Protein AF-A0A838F5Z1-F1 (afdb_monomer)

Mean predicted aligned error: 4.27 Å

Foldseek 3Di:
DVVVVQVVVVVVVLCVLCVPPPPPCSPVVQVQQQVCQVVDPVHDGGHDDDPDDDDDDQPDPVSVVVVLVVVLCPCVVVVVDVGSLVPQPDCVQVVVVHDHPDDDDDDD

Sequence (108 aa):
MLRDFKSFTSRKLWLAIEQNTLESRREWMLKMMYDAGLSNSNNRGFQLWQQHNHPIELSTNEMIEQRLPYTHYNPVQSGFVGSPEDYPYSSARDYAEEQGLLKVVLIR

pLDDT: mean 93.95, std 4.73, range [64.94, 98.25]

Radius of gyration: 17.72 Å; Cα contacts (8 Å, |Δi|>4): 80; chains: 1; bounding box: 40×34×45 Å

Secondary structure (DSSP, 8-state):
-HHHHHHHHHHHHHHHHHH-TT-TTHHHHHHHHHHHHHT-TT-SS---S-S--------SHHHHHHHHHHHHHHHHHTTS-SSGGG-TTSTHHHHTTS--SS--PPP-

Solvent-accessible surface area (backbone atoms only — not comparable to full-atom values): 6627 Å² total; per-residue (Å²): 108,71,65,58,49,51,56,52,50,43,55,52,51,50,50,55,42,73,71,35,86,81,49,88,59,32,67,64,54,53,49,53,22,31,53,51,5,71,75,31,91,92,43,80,63,52,33,80,72,74,88,78,80,83,90,75,83,68,88,44,69,68,51,44,67,56,46,52,56,51,62,36,39,46,49,31,79,71,66,77,33,94,45,39,52,71,38,71,95,40,63,37,20,46,77,69,77,41,88,40,87,61,95,77,84,83,87,129

Structure (mmCIF, N/CA/C/O backbone):
data_AF-A0A838F5Z1-F1
#
_entry.id   AF-A0A838F5Z1-F1
#
loop_
_atom_site.group_PDB
_atom_site.id
_atom_site.type_symbol
_atom_site.label_atom_id
_atom_site.label_alt_id
_atom_site.label_comp_id
_atom_site.label_asym_id
_atom_site.label_entity_id
_atom_site.label_seq_id
_atom_site.pdbx_PDB_ins_code
_atom_site.Cartn_x
_atom_site.Cartn_y
_atom_site.Cartn_z
_atom_site.occupancy
_atom_site.B_iso_or_equiv
_atom_site.auth_seq_id
_atom_site.auth_comp_id
_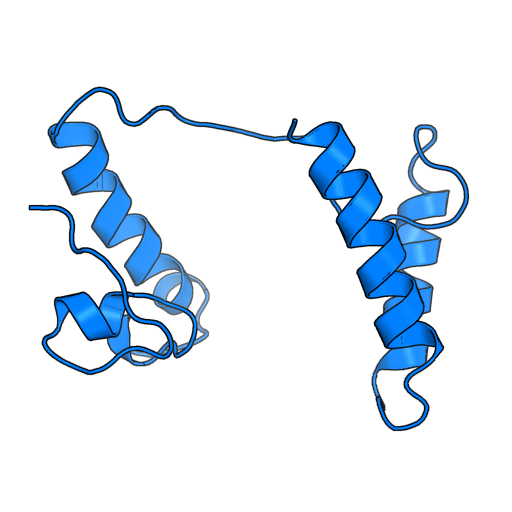atom_site.auth_asym_id
_atom_site.auth_atom_id
_atom_site.pdbx_PDB_model_num
ATOM 1 N N . MET A 1 1 ? 1.106 18.147 3.184 1.00 64.94 1 MET A N 1
ATOM 2 C CA . MET A 1 1 ? 0.548 17.238 2.155 1.00 64.94 1 MET A CA 1
ATOM 3 C C . MET A 1 1 ? 0.437 15.796 2.655 1.00 64.94 1 MET A C 1
ATOM 5 O O . MET A 1 1 ? -0.677 15.392 2.955 1.00 64.94 1 MET A O 1
ATOM 9 N N . LEU A 1 2 ? 1.529 15.035 2.853 1.00 86.88 2 LEU A N 1
ATOM 10 C CA . LEU A 1 2 ? 1.432 13.641 3.345 1.00 86.88 2 LEU A CA 1
ATOM 11 C C . LEU A 1 2 ? 0.845 13.515 4.759 1.00 86.88 2 LEU A C 1
ATOM 13 O O . LEU A 1 2 ? 0.045 12.618 5.008 1.00 86.88 2 LEU A O 1
ATOM 17 N N . ARG A 1 3 ? 1.202 14.422 5.677 1.00 87.81 3 ARG A N 1
ATOM 18 C CA . ARG A 1 3 ? 0.628 14.448 7.032 1.00 87.81 3 ARG A CA 1
ATOM 19 C C . ARG A 1 3 ? -0.893 14.573 6.983 1.00 87.81 3 ARG A C 1
ATOM 21 O O . ARG A 1 3 ? -1.593 13.748 7.553 1.00 87.81 3 ARG A O 1
ATOM 28 N N . ASP A 1 4 ? -1.394 15.581 6.275 1.00 91.38 4 ASP A N 1
ATOM 29 C CA . ASP A 1 4 ? -2.825 15.885 6.241 1.00 91.38 4 ASP A CA 1
ATOM 30 C C . ASP A 1 4 ? -3.602 14.785 5.499 1.00 91.38 4 ASP A C 1
ATOM 32 O O . ASP A 1 4 ? -4.678 14.396 5.950 1.00 91.38 4 ASP A O 1
ATOM 36 N N . PHE A 1 5 ? -3.014 14.198 4.445 1.00 93.12 5 PHE A N 1
ATOM 37 C CA . PHE A 1 5 ? -3.544 13.007 3.775 1.00 93.12 5 PHE A CA 1
ATOM 38 C C . PHE A 1 5 ? -3.666 11.817 4.734 1.00 93.12 5 PHE A C 1
ATOM 40 O O . PHE A 1 5 ? -4.745 11.233 4.850 1.00 93.12 5 PHE A O 1
ATOM 47 N N . LYS A 1 6 ? -2.595 11.481 5.469 1.00 92.25 6 LYS A N 1
ATOM 48 C CA . LYS A 1 6 ? -2.608 10.404 6.469 1.00 92.25 6 LYS A CA 1
ATOM 49 C C . LYS A 1 6 ? -3.656 10.669 7.545 1.00 92.25 6 LYS A C 1
ATOM 51 O O . LYS A 1 6 ? -4.457 9.792 7.849 1.00 92.25 6 LYS A O 1
ATOM 56 N N . SER A 1 7 ? -3.708 11.883 8.090 1.00 91.62 7 SER A N 1
ATOM 57 C CA . SER A 1 7 ? -4.691 12.248 9.113 1.00 91.62 7 SER A CA 1
ATOM 58 C C . SER A 1 7 ? -6.131 12.154 8.597 1.00 91.62 7 SER A C 1
ATOM 60 O O . SER A 1 7 ? -6.999 11.635 9.297 1.00 91.62 7 SER A O 1
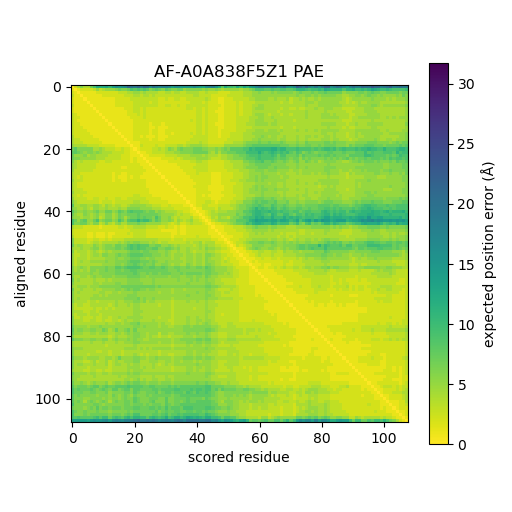ATOM 62 N N . PHE A 1 8 ? -6.400 12.639 7.383 1.00 94.88 8 PHE A N 1
ATOM 63 C CA . PHE A 1 8 ? -7.729 12.587 6.774 1.00 94.88 8 PHE A CA 1
ATOM 64 C C . PHE A 1 8 ? -8.176 11.147 6.506 1.00 94.88 8 PHE A C 1
ATOM 66 O O . PHE A 1 8 ? -9.242 10.738 6.967 1.00 94.88 8 PHE A O 1
ATOM 73 N N . THR A 1 9 ? -7.346 10.370 5.810 1.00 96.06 9 THR A N 1
ATOM 74 C CA . THR A 1 9 ? -7.659 8.982 5.441 1.00 96.06 9 THR A CA 1
ATOM 75 C C . THR A 1 9 ? -7.761 8.075 6.660 1.00 96.06 9 THR A C 1
ATOM 77 O O . THR A 1 9 ? -8.681 7.271 6.719 1.00 96.06 9 THR A O 1
ATOM 80 N N . SER A 1 10 ? -6.911 8.260 7.677 1.00 95.12 10 SER A N 1
ATOM 81 C CA . SER A 1 10 ? -6.982 7.506 8.937 1.00 95.12 10 SER A CA 1
ATOM 82 C C . SER A 1 10 ? -8.349 7.647 9.605 1.00 95.12 10 SER A C 1
ATOM 84 O O . SER A 1 10 ? -8.956 6.650 9.981 1.00 95.12 10 SER A O 1
ATOM 86 N N . ARG A 1 11 ? -8.878 8.876 9.707 1.00 95.06 11 ARG A N 1
ATOM 87 C CA . ARG A 1 11 ? -10.212 9.115 10.284 1.00 95.06 11 ARG A CA 1
ATOM 88 C C . ARG A 1 11 ? -11.327 8.516 9.434 1.00 95.06 11 ARG A C 1
ATOM 90 O O . ARG A 1 11 ? -12.257 7.932 9.977 1.00 95.06 11 ARG A O 1
ATOM 97 N N . LYS A 1 12 ? -11.247 8.664 8.109 1.00 97.69 12 LYS A N 1
ATOM 98 C CA . LYS A 1 12 ? -12.272 8.140 7.195 1.00 97.69 12 LYS A CA 1
ATOM 99 C C . LYS A 1 12 ? -12.319 6.614 7.197 1.00 97.69 12 LYS A C 1
ATOM 101 O O . LYS A 1 12 ? -13.409 6.062 7.255 1.00 97.69 12 LYS A O 1
ATOM 106 N N . LEU A 1 13 ? -11.163 5.953 7.180 1.00 96.25 13 LEU A N 1
ATOM 107 C CA . LEU A 1 13 ? -11.071 4.494 7.204 1.00 96.25 13 LEU A CA 1
ATOM 108 C C . LEU A 1 13 ? -11.491 3.916 8.556 1.00 96.25 13 LEU A C 1
ATOM 110 O O . LEU A 1 13 ? -12.224 2.935 8.572 1.00 96.25 13 LEU A O 1
ATOM 114 N N . TRP A 1 14 ? -11.109 4.552 9.670 1.00 95.25 14 TRP A N 1
ATOM 115 C CA . TRP A 1 14 ? -11.607 4.163 10.992 1.00 95.25 14 TRP A CA 1
ATOM 116 C C . TRP A 1 14 ? -13.136 4.160 11.034 1.00 95.25 14 TRP A C 1
ATOM 118 O O . TRP A 1 14 ? -13.732 3.135 11.346 1.00 95.25 14 TRP A O 1
ATOM 128 N N . LEU A 1 15 ? -13.766 5.276 10.646 1.00 96.69 15 LEU A N 1
ATOM 129 C CA . LEU A 1 15 ? -15.227 5.391 10.624 1.00 96.69 15 LEU A CA 1
ATOM 130 C C . LEU A 1 15 ? -15.863 4.364 9.683 1.00 96.69 15 LEU A C 1
ATOM 132 O O . LEU A 1 15 ? -16.867 3.759 10.038 1.00 96.69 15 LEU A O 1
ATOM 136 N N . ALA A 1 16 ? -15.271 4.136 8.506 1.00 97.12 16 ALA A N 1
ATOM 137 C CA . ALA A 1 16 ? -15.775 3.152 7.552 1.00 97.12 16 ALA A CA 1
ATOM 138 C C . ALA A 1 16 ? -15.753 1.722 8.116 1.00 97.12 16 ALA A C 1
ATOM 140 O O . ALA A 1 16 ? -16.674 0.957 7.852 1.00 97.12 16 ALA A O 1
ATOM 141 N N . ILE A 1 17 ? -14.734 1.364 8.901 1.00 96.06 17 ILE A N 1
ATOM 142 C CA . ILE A 1 17 ? -14.641 0.050 9.551 1.00 96.06 17 ILE A CA 1
ATOM 143 C C . ILE A 1 17 ? -15.603 -0.028 10.742 1.00 96.06 17 ILE A C 1
ATOM 145 O O . ILE A 1 17 ? -16.362 -0.984 10.858 1.00 96.06 17 ILE A O 1
ATOM 149 N N . GLU A 1 18 ? -15.601 0.983 11.610 1.00 96.06 18 GLU A N 1
ATOM 150 C CA . GLU A 1 18 ? -16.436 1.046 12.815 1.00 96.06 18 GLU A CA 1
ATOM 151 C C . GLU A 1 18 ? -17.934 0.967 12.492 1.00 96.06 18 GLU A C 1
ATOM 153 O O . GLU A 1 18 ? -18.673 0.201 13.118 1.00 96.06 18 GLU A O 1
ATOM 158 N N . GLN A 1 19 ? -18.369 1.706 11.471 1.00 97.12 19 GLN A N 1
ATOM 159 C CA . GLN A 1 19 ? -19.772 1.791 11.066 1.00 97.12 19 GLN A CA 1
ATOM 160 C C . GLN A 1 19 ? -20.222 0.609 10.200 1.00 97.12 19 GLN A C 1
ATOM 162 O O . GLN A 1 19 ? -21.424 0.410 10.023 1.00 97.12 19 GLN A O 1
ATOM 167 N N . ASN A 1 20 ? -19.295 -0.199 9.677 1.00 96.38 20 ASN A N 1
ATOM 168 C CA . ASN A 1 20 ? -19.638 -1.369 8.879 1.00 96.38 20 ASN A CA 1
ATOM 169 C C . ASN A 1 20 ? -19.929 -2.578 9.779 1.00 96.38 20 ASN A C 1
ATOM 171 O O . ASN A 1 20 ? -19.033 -3.323 10.171 1.00 96.38 20 ASN A O 1
ATOM 175 N N . THR A 1 21 ? -21.207 -2.799 10.087 1.00 92.69 21 THR A N 1
ATOM 176 C CA . THR A 1 21 ? -21.665 -3.932 10.910 1.00 92.69 21 THR A CA 1
ATOM 177 C C . THR A 1 21 ? -21.534 -5.295 10.228 1.00 92.69 21 THR A C 1
ATOM 179 O O . THR A 1 21 ? -21.631 -6.309 10.913 1.00 92.69 21 THR A O 1
ATOM 182 N N . LEU A 1 22 ? -21.300 -5.334 8.911 1.00 96.19 22 LEU A N 1
ATOM 183 C CA . LEU A 1 22 ? -21.117 -6.569 8.140 1.00 96.19 22 LEU A CA 1
ATOM 184 C C . LEU A 1 22 ? -19.645 -6.995 8.035 1.00 96.19 22 LEU A C 1
ATOM 186 O O . LEU A 1 22 ? -19.356 -8.105 7.594 1.00 96.19 22 LEU A O 1
ATOM 190 N N . GLU A 1 23 ? -18.707 -6.128 8.419 1.00 94.62 23 GLU A N 1
ATOM 191 C CA . GLU A 1 23 ? -17.280 -6.434 8.374 1.00 94.62 23 GLU A CA 1
ATOM 192 C C . GLU A 1 23 ? -16.895 -7.355 9.538 1.00 94.62 23 GLU A C 1
ATOM 194 O O . GLU A 1 23 ? -16.717 -6.912 10.675 1.00 94.62 23 GLU A O 1
ATOM 199 N N . SER A 1 24 ? -16.725 -8.648 9.254 1.00 95.88 24 SER A N 1
ATOM 200 C CA . SER A 1 24 ? -16.381 -9.654 10.267 1.00 95.88 24 SER A CA 1
ATOM 201 C C . SER A 1 24 ? -15.038 -9.387 10.957 1.00 95.88 24 SER A C 1
ATOM 203 O O . SER A 1 24 ? -14.810 -9.853 12.071 1.00 95.88 24 SER A O 1
ATOM 205 N N . ARG A 1 25 ? -14.145 -8.609 10.331 1.00 95.94 25 ARG A N 1
ATOM 206 C CA . ARG A 1 25 ? -12.818 -8.268 10.863 1.00 95.94 25 ARG A CA 1
ATOM 207 C C . ARG A 1 25 ? -12.792 -7.004 11.719 1.00 95.94 25 ARG A C 1
ATOM 209 O O . ARG A 1 25 ? -11.749 -6.669 12.282 1.00 95.94 25 ARG A O 1
ATOM 216 N N . ARG A 1 26 ? -13.921 -6.298 11.826 1.00 96.06 26 ARG A N 1
ATOM 217 C CA . ARG A 1 26 ? -14.026 -4.974 12.454 1.00 96.06 26 ARG A CA 1
ATOM 218 C C . ARG A 1 26 ? -13.374 -4.923 13.831 1.00 96.06 26 ARG A C 1
ATOM 220 O O . ARG A 1 26 ? -12.547 -4.054 14.081 1.00 96.06 26 ARG A O 1
ATOM 227 N N . GLU A 1 27 ? -13.738 -5.847 14.716 1.00 96.06 27 GLU A N 1
ATOM 228 C CA . GLU A 1 27 ? -13.329 -5.798 16.124 1.00 96.06 27 GLU A CA 1
ATOM 229 C C . GLU A 1 27 ? -11.810 -5.874 16.287 1.00 96.06 27 GLU A C 1
ATOM 231 O O . GLU A 1 27 ? -11.211 -5.006 16.925 1.00 96.06 27 GLU A O 1
ATOM 236 N N . TRP A 1 28 ? -11.166 -6.863 15.661 1.00 96.69 28 TRP A N 1
ATOM 237 C CA . TRP A 1 28 ? -9.720 -7.021 15.788 1.00 96.69 28 TRP A CA 1
ATOM 238 C C . TRP A 1 28 ? -8.953 -5.945 15.012 1.00 96.69 28 TRP A C 1
ATOM 240 O O . TRP A 1 28 ? -7.912 -5.498 15.486 1.00 96.69 28 TRP A O 1
ATOM 250 N N . MET A 1 29 ? -9.470 -5.451 13.880 1.00 96.81 29 MET A N 1
ATOM 251 C CA . MET A 1 29 ? -8.851 -4.335 13.156 1.00 96.81 29 MET A CA 1
ATOM 252 C C . MET A 1 29 ? -8.828 -3.050 13.987 1.00 96.81 29 MET A C 1
ATOM 254 O O . MET A 1 29 ? -7.775 -2.424 14.120 1.00 96.81 29 MET A O 1
ATOM 258 N N . LEU A 1 30 ? -9.966 -2.669 14.577 1.00 96.38 30 LEU A N 1
ATOM 259 C CA . LEU A 1 30 ? -10.053 -1.486 15.437 1.00 96.38 30 LEU A CA 1
ATOM 260 C C . LEU A 1 30 ? -9.182 -1.651 16.685 1.00 96.38 30 LEU A C 1
ATOM 262 O O . LEU A 1 30 ? -8.487 -0.712 17.073 1.00 96.38 30 LEU A O 1
ATOM 266 N N . LYS A 1 31 ? -9.157 -2.853 17.275 1.00 96.62 31 LYS A N 1
ATOM 267 C CA . LYS A 1 31 ? -8.302 -3.166 18.423 1.00 96.62 31 LYS A CA 1
ATOM 268 C C . LYS A 1 31 ? -6.817 -3.010 18.091 1.00 96.62 31 LYS A C 1
ATOM 270 O O . LYS A 1 31 ? -6.122 -2.304 18.814 1.00 96.62 31 LYS A O 1
ATOM 275 N N . MET A 1 32 ? -6.344 -3.569 16.974 1.00 96.38 32 MET A N 1
ATOM 276 C CA . MET A 1 32 ? -4.952 -3.402 16.533 1.00 96.38 32 MET A CA 1
ATOM 277 C C . MET A 1 32 ? -4.584 -1.933 16.314 1.00 96.38 32 MET A C 1
ATOM 279 O O . MET A 1 32 ? -3.514 -1.494 16.729 1.00 96.38 32 MET A O 1
ATOM 283 N N . MET A 1 33 ? -5.463 -1.160 15.670 1.00 95.88 33 MET A N 1
ATOM 284 C CA . MET A 1 33 ? -5.230 0.269 15.453 1.00 95.88 33 MET A CA 1
ATOM 285 C C . MET A 1 33 ? -5.184 1.036 16.776 1.00 95.88 33 MET A C 1
ATOM 287 O O . MET A 1 33 ? -4.364 1.939 16.940 1.00 95.88 33 MET A O 1
ATOM 291 N N . TYR A 1 34 ? -6.049 0.690 17.728 1.00 96.12 34 TYR A N 1
ATOM 292 C CA . TYR A 1 34 ? -6.052 1.294 19.054 1.00 96.12 34 TYR A CA 1
ATOM 293 C C . TYR A 1 34 ? -4.765 0.971 19.821 1.00 96.12 34 TYR A C 1
ATOM 295 O O . TYR A 1 34 ? -4.103 1.880 20.316 1.00 96.12 34 TYR A O 1
ATOM 303 N N . ASP A 1 35 ? -4.347 -0.294 19.835 1.00 95.38 35 ASP A N 1
ATOM 304 C CA . ASP A 1 35 ? -3.117 -0.732 20.501 1.00 95.38 35 ASP A CA 1
ATOM 305 C C . ASP A 1 35 ? -1.875 -0.069 19.883 1.00 95.38 35 ASP A C 1
ATOM 307 O O . ASP A 1 35 ? -1.004 0.431 20.602 1.00 95.38 35 ASP A O 1
ATOM 311 N N . ALA A 1 36 ? -1.834 0.049 18.552 1.00 95.06 36 ALA A N 1
ATOM 312 C CA . ALA A 1 36 ? -0.797 0.800 17.852 1.00 95.06 36 ALA A CA 1
ATOM 313 C C . ALA A 1 36 ? -0.791 2.289 18.248 1.00 95.06 36 ALA A C 1
ATOM 315 O O . ALA A 1 36 ? 0.278 2.880 18.406 1.00 95.06 36 ALA A O 1
ATOM 316 N N . GLY A 1 37 ? -1.968 2.892 18.440 1.00 94.56 37 GLY A N 1
ATOM 317 C CA . GLY A 1 37 ? -2.119 4.269 18.911 1.00 94.56 37 GLY A CA 1
ATOM 318 C C . GLY A 1 37 ? -1.607 4.470 20.334 1.00 94.56 37 GLY A C 1
ATOM 319 O O . GLY A 1 37 ? -0.838 5.398 20.568 1.00 94.56 37 GLY A O 1
ATOM 320 N N . LEU A 1 38 ? -1.960 3.574 21.259 1.00 93.44 38 LEU A N 1
ATOM 321 C CA . LEU A 1 38 ? -1.487 3.607 22.648 1.00 93.44 38 LEU A CA 1
ATOM 322 C C . LEU A 1 38 ? 0.033 3.459 22.759 1.00 93.44 38 LEU A C 1
ATOM 324 O O . LEU A 1 38 ? 0.653 4.077 23.621 1.00 93.44 38 LEU A O 1
ATOM 328 N N . SER A 1 39 ? 0.637 2.660 21.877 1.00 92.62 39 SER A N 1
ATOM 329 C CA . SER A 1 39 ? 2.089 2.457 21.845 1.00 92.62 39 SER A CA 1
ATOM 330 C C . SER A 1 39 ? 2.878 3.659 21.302 1.00 92.62 39 SER A C 1
ATOM 332 O O . SER A 1 39 ? 4.106 3.665 21.367 1.00 92.62 39 SER A O 1
ATOM 334 N N . ASN A 1 40 ? 2.201 4.686 20.771 1.00 90.62 40 ASN A N 1
ATOM 335 C CA . ASN A 1 40 ? 2.840 5.855 20.178 1.00 90.62 40 ASN A CA 1
ATOM 336 C C . ASN A 1 40 ? 2.427 7.151 20.884 1.00 90.62 40 ASN A C 1
ATOM 338 O O . ASN A 1 40 ? 1.322 7.654 20.695 1.00 90.62 40 ASN A O 1
ATOM 342 N N . SER A 1 41 ? 3.371 7.766 21.598 1.00 89.00 41 SER A N 1
ATOM 343 C CA . SER A 1 41 ? 3.171 9.035 22.314 1.00 89.00 41 SER A CA 1
ATOM 344 C C . SER A 1 41 ? 2.761 10.213 21.421 1.00 89.00 41 SER A C 1
ATOM 346 O O . SER A 1 41 ? 2.171 11.176 21.908 1.00 89.00 41 SER A O 1
ATOM 348 N N . ASN A 1 42 ? 3.039 10.146 20.115 1.00 85.19 42 ASN A N 1
ATOM 349 C CA . ASN A 1 42 ? 2.646 11.174 19.149 1.00 85.19 42 ASN A CA 1
ATOM 350 C C . ASN A 1 42 ? 1.199 11.026 18.656 1.00 85.19 42 ASN A C 1
ATOM 352 O O . ASN A 1 42 ? 0.730 11.871 17.891 1.00 85.19 42 ASN A O 1
ATOM 356 N N . ASN A 1 43 ? 0.496 9.962 19.048 1.00 85.69 43 ASN A N 1
ATOM 357 C CA . ASN A 1 43 ? -0.893 9.728 18.679 1.00 85.69 43 ASN A CA 1
ATOM 358 C C . ASN A 1 43 ? -1.821 9.853 19.888 1.00 85.69 43 ASN A C 1
ATOM 360 O O . ASN A 1 43 ? -1.435 9.646 21.034 1.00 85.69 43 ASN A O 1
ATOM 364 N N . ARG A 1 44 ? -3.081 10.208 19.626 1.00 82.00 44 ARG A N 1
ATOM 365 C CA . ARG A 1 44 ? -4.144 10.225 20.637 1.00 82.00 44 ARG A CA 1
ATOM 366 C C . ARG A 1 44 ? -5.281 9.342 20.139 1.00 82.00 44 ARG A C 1
ATOM 368 O O . ARG A 1 44 ? -5.932 9.686 19.157 1.00 82.00 44 ARG A O 1
ATOM 375 N N . GLY A 1 45 ? -5.501 8.209 20.802 1.00 89.31 45 GLY A N 1
ATOM 376 C CA . GLY A 1 45 ? -6.524 7.232 20.424 1.00 89.31 45 GLY A CA 1
ATOM 377 C C . GLY A 1 45 ? -5.948 6.080 19.607 1.00 89.31 45 GLY A C 1
ATOM 378 O O . GLY A 1 45 ? -5.412 5.142 20.181 1.00 89.31 45 GLY A O 1
ATOM 379 N N . PHE A 1 46 ? -6.060 6.138 18.280 1.00 94.25 46 PHE A N 1
ATOM 380 C CA . PHE A 1 46 ? -5.690 5.037 17.386 1.00 94.25 46 PHE A CA 1
ATOM 381 C C . PHE A 1 46 ? -4.633 5.450 16.355 1.00 94.25 46 PHE A C 1
ATOM 383 O O . PHE A 1 46 ? -4.455 6.630 16.054 1.00 94.25 46 PHE A O 1
ATOM 390 N N . GLN A 1 47 ? -3.955 4.462 15.776 1.00 95.38 47 GLN A N 1
ATOM 391 C CA . GLN A 1 47 ? -2.990 4.642 14.703 1.00 95.38 47 GLN A CA 1
ATOM 392 C C . GLN A 1 47 ? -3.237 3.642 13.576 1.00 95.38 47 GLN A C 1
ATOM 394 O O . GLN A 1 47 ? -3.116 2.437 13.765 1.00 95.38 47 GLN A O 1
ATOM 399 N N . LEU A 1 48 ? -3.514 4.169 12.383 1.00 95.56 48 LEU A N 1
ATOM 400 C CA . LEU A 1 48 ? -3.550 3.382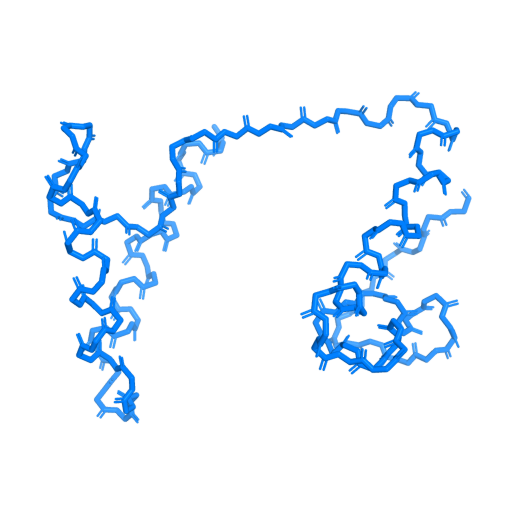 11.149 1.00 95.56 48 LEU A CA 1
ATOM 401 C C . LEU A 1 48 ? -2.217 3.464 10.395 1.00 95.56 48 LEU A C 1
ATOM 403 O O . LEU A 1 48 ? -1.624 2.452 10.037 1.00 95.56 48 LEU A O 1
ATOM 407 N N . TRP A 1 49 ? -1.741 4.685 10.148 1.00 93.81 49 TRP A N 1
ATOM 408 C CA . TRP A 1 49 ? -0.521 4.917 9.381 1.00 93.81 49 TRP A CA 1
ATOM 409 C C . TRP A 1 49 ? 0.716 4.939 10.275 1.00 93.81 49 TRP A C 1
ATOM 411 O O . TRP A 1 49 ? 0.707 5.533 11.353 1.00 93.81 49 TRP A O 1
ATOM 421 N N . GLN A 1 50 ? 1.818 4.378 9.781 1.00 90.50 50 GLN A N 1
ATOM 422 C CA . GLN A 1 50 ? 3.134 4.587 10.382 1.00 90.50 50 GLN A CA 1
ATOM 423 C C . GLN A 1 50 ? 3.541 6.066 10.287 1.00 90.50 50 GLN A C 1
ATOM 425 O O . GLN A 1 50 ? 3.156 6.765 9.345 1.00 90.50 50 GLN A O 1
ATOM 430 N N . GLN A 1 51 ? 4.332 6.547 11.249 1.00 85.56 51 GLN A N 1
ATOM 431 C CA . GLN A 1 51 ? 4.771 7.949 11.294 1.00 85.56 51 GLN A CA 1
ATOM 432 C C . GLN A 1 51 ? 5.752 8.274 10.165 1.00 85.56 51 GLN A C 1
ATOM 434 O O . GLN A 1 51 ? 5.574 9.250 9.431 1.00 85.56 51 GLN A O 1
ATOM 439 N N . HIS A 1 52 ? 6.754 7.415 9.992 1.00 85.88 52 HIS A N 1
ATOM 440 C CA . HIS A 1 52 ? 7.812 7.607 9.013 1.00 85.88 52 HIS A CA 1
ATOM 441 C C . HIS A 1 52 ? 7.273 7.521 7.579 1.00 85.88 52 HIS A C 1
ATOM 443 O O . HIS A 1 52 ? 6.311 6.812 7.276 1.00 85.88 52 HIS A O 1
ATOM 449 N N . ASN A 1 53 ? 7.898 8.293 6.698 1.00 85.62 53 ASN A N 1
ATOM 450 C CA . ASN A 1 53 ? 7.747 8.203 5.253 1.00 85.62 53 ASN A CA 1
ATOM 451 C C . ASN A 1 53 ? 9.152 8.155 4.668 1.00 85.62 53 ASN A C 1
ATOM 453 O O . ASN A 1 53 ? 10.030 8.856 5.164 1.00 85.62 53 ASN A O 1
ATOM 457 N N . HIS A 1 54 ? 9.342 7.384 3.605 1.00 88.62 54 HIS A N 1
ATOM 458 C CA . HIS A 1 54 ? 10.616 7.318 2.898 1.00 88.62 54 HIS A CA 1
ATOM 459 C C . HIS A 1 54 ? 10.395 7.594 1.403 1.00 88.62 54 HIS A C 1
ATOM 461 O O . HIS A 1 54 ? 10.482 6.672 0.588 1.00 88.62 54 HIS A O 1
ATOM 467 N N . PRO A 1 55 ? 10.016 8.834 1.028 1.00 89.69 55 PRO A N 1
ATOM 468 C CA . PRO A 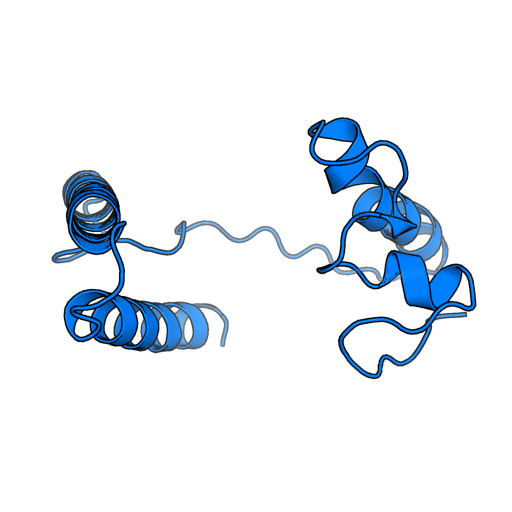1 55 ? 9.873 9.182 -0.376 1.00 89.69 55 PRO A CA 1
ATOM 469 C C . PRO A 1 55 ? 11.246 9.112 -1.049 1.00 89.69 55 PRO A C 1
ATOM 471 O O . PRO A 1 55 ? 12.206 9.712 -0.573 1.00 89.69 55 PRO A O 1
ATOM 474 N N . ILE A 1 56 ? 11.326 8.364 -2.145 1.00 90.44 56 ILE A N 1
ATOM 475 C CA . ILE A 1 56 ? 12.499 8.326 -3.016 1.00 90.44 56 ILE A CA 1
ATOM 476 C C . ILE A 1 56 ? 12.060 8.946 -4.332 1.00 90.44 56 ILE A C 1
ATOM 478 O O . ILE A 1 56 ? 11.174 8.415 -5.000 1.00 90.44 56 ILE A O 1
ATOM 482 N N . GLU A 1 57 ? 12.647 10.086 -4.670 1.00 93.50 57 GLU A N 1
ATOM 483 C CA . GLU A 1 57 ? 12.450 10.697 -5.977 1.00 93.50 57 GLU A CA 1
ATOM 484 C C . GLU A 1 57 ? 13.154 9.849 -7.038 1.00 93.50 57 GLU A C 1
ATOM 486 O O . GLU A 1 57 ? 14.321 9.499 -6.879 1.00 93.50 57 GLU A O 1
ATOM 491 N N . LEU A 1 58 ? 12.437 9.496 -8.105 1.00 94.69 58 LEU A N 1
ATOM 492 C CA . LEU A 1 58 ? 12.991 8.765 -9.242 1.00 94.69 58 LEU A CA 1
ATOM 493 C C . LEU A 1 58 ? 13.441 9.783 -10.293 1.00 94.69 58 LEU A C 1
ATOM 495 O O . LEU A 1 58 ? 12.710 10.081 -11.233 1.00 94.69 58 LEU A O 1
ATOM 499 N N . SER A 1 59 ? 14.612 10.380 -10.076 1.00 95.81 59 SER A N 1
ATOM 500 C CA . SER A 1 59 ? 15.107 11.512 -10.872 1.00 95.81 59 SER 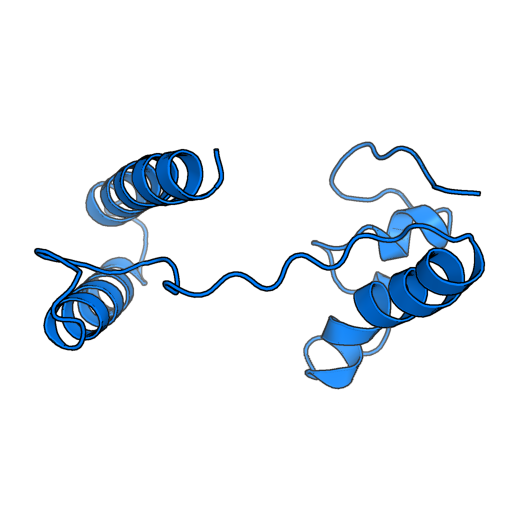A CA 1
ATOM 501 C C . SER A 1 59 ? 15.799 11.110 -12.178 1.00 95.81 59 SER A C 1
ATOM 503 O O . SER A 1 59 ? 16.101 11.977 -12.998 1.00 95.81 59 SER A O 1
ATOM 505 N N . THR A 1 60 ? 16.048 9.816 -12.395 1.00 95.88 60 THR A N 1
ATOM 506 C CA . THR A 1 60 ? 16.666 9.288 -13.617 1.00 95.88 60 THR A CA 1
ATOM 507 C C . THR A 1 60 ? 15.878 8.105 -14.171 1.00 95.88 60 THR A C 1
ATOM 509 O O . THR A 1 60 ? 15.209 7.383 -13.428 1.00 95.88 60 THR A O 1
ATOM 512 N N . ASN A 1 61 ? 16.002 7.869 -15.480 1.00 94.69 61 ASN A N 1
ATOM 513 C CA . ASN A 1 61 ? 15.392 6.706 -16.130 1.00 94.69 61 ASN A CA 1
ATOM 514 C C . ASN A 1 61 ? 15.909 5.393 -15.534 1.00 94.69 61 ASN A C 1
ATOM 516 O O . ASN A 1 61 ? 15.116 4.499 -15.275 1.00 94.69 61 ASN A O 1
ATOM 520 N N . GLU A 1 62 ? 17.200 5.317 -15.205 1.00 95.25 62 GLU A N 1
ATOM 521 C CA . GLU A 1 62 ? 17.797 4.148 -14.547 1.00 95.25 62 GLU A CA 1
ATOM 522 C C . GLU A 1 62 ? 17.089 3.808 -13.222 1.00 95.25 62 GLU A C 1
ATOM 524 O O . GLU A 1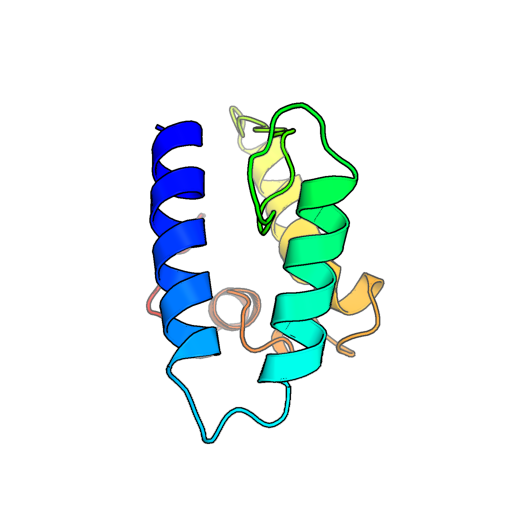 62 ? 16.775 2.648 -12.953 1.00 95.25 62 GLU A O 1
ATOM 529 N N . MET A 1 63 ? 16.762 4.817 -12.404 1.00 95.00 63 MET A N 1
ATOM 530 C CA . MET A 1 63 ? 16.019 4.596 -11.158 1.00 95.00 63 MET A CA 1
ATOM 531 C C . MET A 1 63 ? 14.604 4.074 -11.419 1.00 95.00 63 MET A C 1
ATOM 533 O O . MET A 1 63 ? 14.116 3.226 -10.669 1.00 95.00 63 MET A O 1
ATOM 537 N N . ILE A 1 64 ? 13.938 4.574 -12.461 1.00 94.56 64 ILE A N 1
ATOM 538 C CA . ILE A 1 64 ? 12.599 4.124 -12.856 1.00 94.56 64 ILE A CA 1
ATOM 539 C C . ILE A 1 64 ? 12.658 2.672 -13.340 1.00 94.56 64 ILE A C 1
ATOM 541 O O . ILE A 1 64 ? 11.916 1.831 -12.828 1.00 94.56 64 ILE A O 1
ATOM 545 N N . GLU A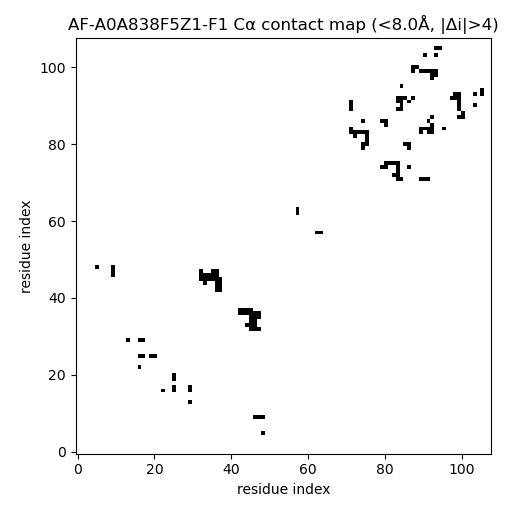 1 65 ? 13.576 2.367 -14.256 1.00 93.56 65 GLU A N 1
ATOM 546 C CA . GLU A 1 65 ? 13.796 1.035 -14.827 1.00 93.56 65 GLU A CA 1
ATOM 547 C C . GLU A 1 65 ? 14.138 -0.002 -13.754 1.00 93.56 65 GLU A C 1
ATOM 549 O O . GLU A 1 65 ? 13.683 -1.139 -13.827 1.00 93.56 65 GLU A O 1
ATOM 554 N N . GLN A 1 66 ? 14.869 0.387 -12.706 1.00 94.50 66 GLN A N 1
ATOM 555 C CA . GLN A 1 66 ? 15.157 -0.498 -11.579 1.00 94.50 66 GLN A CA 1
ATOM 556 C C . GLN A 1 66 ? 13.936 -0.709 -10.664 1.00 94.50 66 GLN A C 1
ATOM 558 O O . GLN A 1 66 ? 13.688 -1.816 -10.174 1.00 94.50 66 GLN A O 1
ATOM 563 N N . ARG A 1 67 ? 13.186 0.357 -10.357 1.00 94.44 67 ARG A N 1
ATOM 564 C CA . ARG A 1 67 ? 12.142 0.335 -9.314 1.00 94.44 67 ARG A CA 1
ATOM 565 C C . ARG A 1 67 ? 10.790 -0.161 -9.803 1.00 94.44 67 ARG A C 1
ATOM 567 O O . ARG A 1 67 ? 10.012 -0.655 -8.980 1.00 94.44 67 ARG A O 1
ATOM 574 N N . LEU A 1 68 ? 10.514 -0.056 -11.099 1.00 94.81 68 LEU A N 1
ATOM 575 C CA . LEU A 1 68 ? 9.278 -0.557 -11.684 1.00 94.81 68 LEU A CA 1
ATOM 576 C C . LEU A 1 68 ? 9.174 -2.092 -11.538 1.00 94.81 68 LEU A C 1
ATOM 578 O O . LEU A 1 68 ? 8.235 -2.533 -10.870 1.00 94.81 68 LEU A O 1
ATOM 582 N N . PRO A 1 69 ? 10.159 -2.905 -11.983 1.00 95.31 69 PRO A N 1
ATOM 583 C CA . PRO A 1 69 ? 10.155 -4.345 -11.733 1.00 95.31 69 PRO A CA 1
ATOM 584 C C . PRO A 1 69 ? 10.145 -4.672 -10.241 1.00 95.31 69 PRO A C 1
ATOM 586 O O . PRO A 1 69 ? 9.359 -5.506 -9.809 1.00 95.31 69 PRO A O 1
ATOM 589 N N . TYR A 1 70 ? 10.950 -3.981 -9.424 1.00 95.62 70 TYR A N 1
ATOM 590 C CA . TYR A 1 70 ? 10.959 -4.199 -7.971 1.00 95.62 70 TYR A CA 1
ATOM 591 C C . TYR A 1 70 ? 9.549 -4.089 -7.369 1.00 95.62 70 TYR A C 1
ATOM 593 O O . TYR A 1 70 ? 9.111 -4.956 -6.618 1.00 95.62 70 TYR A O 1
ATOM 601 N N . THR A 1 71 ? 8.804 -3.051 -7.752 1.00 95.94 71 THR A N 1
ATOM 602 C CA . THR A 1 71 ? 7.425 -2.841 -7.292 1.00 95.94 71 THR A CA 1
ATOM 603 C C . THR A 1 71 ? 6.502 -3.982 -7.707 1.00 95.94 71 THR A C 1
ATOM 605 O O . THR A 1 71 ? 5.720 -4.457 -6.884 1.00 95.94 71 THR A O 1
ATOM 608 N N . HIS A 1 72 ? 6.606 -4.439 -8.957 1.00 97.38 72 HIS A N 1
ATOM 609 C CA . HIS A 1 72 ? 5.784 -5.527 -9.492 1.00 97.38 72 HIS A CA 1
ATOM 610 C C . HIS A 1 72 ? 6.119 -6.891 -8.886 1.00 97.38 72 HIS A C 1
ATOM 612 O O . HIS A 1 72 ? 5.212 -7.690 -8.682 1.00 97.38 72 HIS A O 1
ATOM 618 N N . TYR A 1 73 ? 7.381 -7.143 -8.540 1.00 98.25 73 TYR A N 1
ATOM 619 C CA . TYR A 1 73 ? 7.819 -8.402 -7.934 1.00 98.25 73 TYR A CA 1
ATOM 620 C C . TYR A 1 73 ? 7.641 -8.459 -6.408 1.00 98.25 73 TYR A C 1
ATOM 622 O O . TYR A 1 73 ? 7.711 -9.549 -5.841 1.00 98.25 73 TYR A O 1
ATOM 630 N N . ASN A 1 74 ? 7.359 -7.343 -5.722 1.00 97.94 74 ASN A N 1
ATOM 631 C CA . ASN A 1 74 ? 7.126 -7.335 -4.269 1.00 97.94 74 ASN A CA 1
ATOM 632 C C . ASN A 1 74 ? 6.064 -8.355 -3.798 1.00 97.94 74 ASN A C 1
ATOM 634 O O . ASN A 1 74 ? 6.319 -9.045 -2.806 1.00 97.94 74 ASN A O 1
ATOM 638 N N . PRO A 1 75 ? 4.897 -8.508 -4.465 1.00 98.06 75 PRO A N 1
ATOM 639 C CA . PRO A 1 75 ? 3.909 -9.521 -4.095 1.00 98.06 75 PRO A CA 1
ATOM 640 C C . PRO A 1 75 ? 4.423 -10.957 -4.246 1.00 98.06 75 PRO A C 1
ATOM 642 O O . PRO A 1 75 ? 4.098 -11.800 -3.411 1.00 98.06 75 PRO A O 1
ATOM 645 N N . VAL A 1 76 ? 5.261 -11.220 -5.255 1.00 98.19 76 VAL A N 1
ATOM 646 C CA . VAL A 1 76 ? 5.894 -12.530 -5.482 1.00 98.19 76 VAL A CA 1
ATOM 647 C C . VAL A 1 76 ? 6.908 -12.826 -4.381 1.00 98.19 76 VAL A C 1
ATOM 649 O O . VAL A 1 76 ? 6.845 -13.868 -3.736 1.00 98.19 76 VAL A O 1
ATOM 652 N N . GLN A 1 77 ? 7.801 -11.875 -4.090 1.00 98.06 77 GLN A N 1
ATOM 653 C CA . GLN A 1 77 ? 8.797 -12.009 -3.020 1.00 98.06 77 GLN A CA 1
ATOM 654 C C . GLN A 1 77 ? 8.156 -12.166 -1.635 1.00 98.06 77 GLN A C 1
ATOM 656 O O . GLN A 1 77 ? 8.704 -12.849 -0.773 1.00 98.06 77 GLN A O 1
ATOM 661 N N . SER A 1 78 ? 6.983 -11.562 -1.429 1.00 97.50 78 SER A N 1
ATOM 662 C CA . SER A 1 78 ? 6.198 -11.698 -0.197 1.00 97.50 78 SER A CA 1
ATOM 663 C C . SER A 1 78 ? 5.376 -12.994 -0.138 1.00 97.50 78 SER A C 1
ATOM 665 O O . SER A 1 78 ? 4.729 -13.251 0.874 1.00 97.50 78 SER A O 1
ATOM 667 N N . GLY A 1 79 ? 5.377 -13.801 -1.205 1.00 97.50 79 GLY A N 1
ATOM 668 C CA . GLY A 1 79 ? 4.667 -15.078 -1.284 1.00 97.50 79 GLY A CA 1
ATOM 669 C C . GLY A 1 79 ? 3.152 -14.967 -1.469 1.00 97.50 79 GLY A C 1
ATOM 670 O O . GLY A 1 79 ? 2.448 -15.945 -1.232 1.00 97.50 79 GLY A O 1
ATOM 671 N N . PHE A 1 80 ? 2.627 -13.803 -1.872 1.00 97.44 80 PHE A N 1
ATOM 672 C CA . PHE A 1 80 ? 1.187 -13.636 -2.110 1.00 97.44 80 PHE A CA 1
ATOM 673 C C . PHE A 1 80 ? 0.724 -14.294 -3.413 1.00 97.44 80 PHE A C 1
ATOM 675 O O . PHE A 1 80 ? -0.412 -14.758 -3.486 1.00 97.44 80 PHE A O 1
ATOM 682 N N . VAL A 1 81 ? 1.580 -14.305 -4.437 1.00 98.12 81 VAL A N 1
ATOM 683 C CA . VAL A 1 81 ? 1.271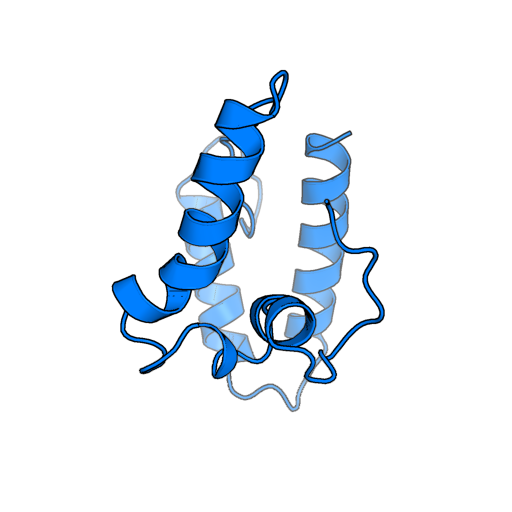 -14.792 -5.790 1.00 98.12 81 VAL A CA 1
ATOM 684 C C . VAL A 1 81 ? 2.493 -15.451 -6.434 1.00 98.12 81 VAL A C 1
ATOM 686 O O . VAL A 1 81 ? 3.622 -15.195 -6.015 1.00 98.12 81 VAL A O 1
ATOM 689 N N . GLY A 1 82 ? 2.265 -16.298 -7.444 1.00 97.88 82 GLY A N 1
ATOM 690 C CA . GLY A 1 82 ? 3.331 -16.963 -8.205 1.00 97.88 82 GLY A CA 1
ATOM 691 C C . GLY A 1 82 ? 3.993 -16.051 -9.239 1.00 97.88 82 GLY A C 1
ATOM 692 O O . GLY A 1 82 ? 5.210 -16.115 -9.405 1.00 97.88 82 GLY A O 1
ATOM 693 N N . SER A 1 83 ? 3.208 -15.165 -9.856 1.00 97.94 83 SER A N 1
ATOM 694 C CA . SER A 1 83 ? 3.680 -14.202 -10.853 1.00 97.94 83 SER A CA 1
ATOM 695 C C . SER A 1 83 ? 3.221 -12.769 -10.534 1.00 97.94 83 SER A C 1
ATOM 697 O O . SER A 1 83 ? 2.195 -12.588 -9.874 1.00 97.94 83 SER A O 1
ATOM 699 N N . PRO A 1 84 ? 3.952 -11.723 -10.971 1.00 97.88 84 PRO A N 1
ATOM 700 C CA . PRO A 1 84 ? 3.590 -10.322 -10.718 1.00 97.88 84 PRO A CA 1
ATOM 701 C C . PRO A 1 84 ? 2.174 -9.930 -11.169 1.00 97.88 84 PRO A C 1
ATOM 703 O O . PRO A 1 84 ? 1.467 -9.214 -10.457 1.00 97.88 84 PRO A O 1
ATOM 706 N N . GLU A 1 85 ? 1.765 -10.399 -12.346 1.00 97.44 85 GLU A N 1
ATOM 707 C CA . GLU A 1 85 ? 0.470 -10.152 -12.984 1.00 97.44 85 GLU A CA 1
ATOM 708 C C . GLU A 1 85 ? -0.708 -10.776 -12.221 1.00 97.44 85 GLU A C 1
ATOM 710 O O . GLU A 1 85 ? -1.826 -10.265 -12.270 1.00 97.44 85 GLU A O 1
ATOM 715 N N . ASP A 1 86 ? -0.469 -11.811 -11.418 1.00 97.12 86 ASP A N 1
ATOM 716 C CA . ASP A 1 86 ? -1.527 -12.444 -10.631 1.00 97.12 86 ASP A CA 1
ATOM 717 C C . ASP A 1 86 ? -1.981 -11.570 -9.455 1.00 97.12 86 ASP A C 1
ATOM 719 O O . ASP A 1 86 ? -3.043 -11.813 -8.877 1.00 97.12 86 ASP A O 1
ATOM 723 N N . TYR A 1 87 ? -1.202 -10.551 -9.065 1.00 97.31 87 TYR A N 1
ATOM 724 C CA . TYR A 1 87 ? -1.589 -9.664 -7.973 1.00 97.31 87 TYR A CA 1
ATOM 725 C C . TYR A 1 87 ? -2.590 -8.606 -8.467 1.00 97.31 87 TYR A C 1
ATOM 727 O O . TYR A 1 87 ? -2.197 -7.648 -9.139 1.00 97.31 87 TYR A O 1
ATOM 735 N N . PRO A 1 88 ? -3.883 -8.695 -8.094 1.00 95.12 88 PRO A N 1
ATOM 736 C CA . PRO A 1 88 ? -4.932 -7.886 -8.717 1.00 95.12 88 PRO A CA 1
ATOM 737 C C . PRO A 1 88 ? -4.798 -6.389 -8.414 1.00 95.12 88 PRO A C 1
ATOM 739 O O . PRO A 1 88 ? -5.289 -5.557 -9.170 1.00 95.12 88 PRO A O 1
ATOM 742 N N . TYR A 1 89 ? -4.127 -6.032 -7.316 1.00 96.19 89 TYR A N 1
ATOM 743 C CA . TYR A 1 89 ? -3.937 -4.648 -6.876 1.00 96.19 89 TYR A CA 1
ATOM 744 C C . TYR A 1 89 ? -2.586 -4.062 -7.319 1.00 96.19 89 TYR A 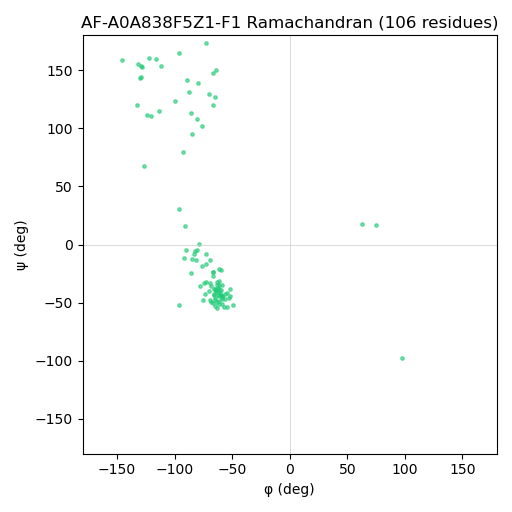C 1
ATOM 746 O O . TYR A 1 89 ? -2.012 -3.226 -6.621 1.00 96.19 89 TYR A O 1
ATOM 754 N N . SER A 1 90 ? -2.064 -4.518 -8.458 1.00 96.12 90 SER A N 1
ATOM 755 C CA . SER A 1 90 ? -0.839 -4.026 -9.094 1.00 96.12 90 SER A CA 1
ATOM 756 C C . SER A 1 90 ? -1.100 -3.685 -10.560 1.00 96.12 90 SER A C 1
ATOM 758 O O . SER A 1 90 ? -1.955 -4.290 -11.200 1.00 96.12 90 SER A O 1
ATOM 760 N N . SER A 1 91 ? -0.322 -2.746 -11.105 1.00 96.69 91 SER A N 1
ATOM 761 C CA . SER A 1 91 ? -0.311 -2.441 -12.541 1.00 96.69 91 SER A CA 1
ATOM 762 C C . SER A 1 91 ? 0.498 -3.441 -13.369 1.00 96.69 91 SER A C 1
ATOM 764 O O . SER A 1 91 ? 0.597 -3.275 -14.578 1.00 96.69 91 SER A O 1
ATOM 766 N N . ALA A 1 92 ? 1.096 -4.467 -12.752 1.00 96.75 92 ALA A N 1
ATOM 767 C CA . ALA A 1 92 ? 1.878 -5.486 -13.459 1.00 96.75 92 ALA A CA 1
ATOM 768 C C . ALA A 1 92 ? 1.101 -6.102 -14.639 1.00 96.75 92 ALA A C 1
ATOM 770 O O . ALA A 1 92 ? 1.668 -6.277 -15.713 1.00 96.75 92 ALA A O 1
ATOM 771 N N . ARG A 1 93 ? -0.213 -6.318 -14.471 1.00 96.50 93 ARG A N 1
ATOM 772 C CA . ARG A 1 93 ? -1.120 -6.773 -15.541 1.00 96.50 93 ARG A CA 1
ATOM 773 C C . ARG A 1 93 ? -1.151 -5.828 -16.734 1.00 96.50 93 ARG A C 1
ATOM 775 O O . ARG A 1 93 ? -1.024 -6.279 -17.863 1.00 96.50 93 ARG A O 1
ATOM 782 N N . ASP A 1 94 ? -1.252 -4.524 -16.484 1.00 96.88 94 ASP A N 1
ATOM 783 C CA . ASP A 1 94 ? -1.281 -3.518 -17.549 1.00 96.88 94 ASP A CA 1
ATOM 784 C C . ASP A 1 94 ? 0.029 -3.498 -18.357 1.00 96.88 94 ASP A C 1
ATOM 786 O O . ASP A 1 94 ? 0.010 -3.257 -19.563 1.00 96.88 94 ASP A O 1
ATOM 790 N N . TYR A 1 95 ? 1.170 -3.793 -17.720 1.00 95.69 95 TYR A N 1
ATOM 791 C CA . TYR A 1 95 ? 2.459 -3.951 -18.410 1.00 95.69 95 TYR A CA 1
ATOM 792 C C . TYR A 1 95 ? 2.596 -5.290 -19.152 1.00 95.69 95 TYR A C 1
ATOM 794 O O . TYR A 1 95 ? 3.423 -5.391 -20.054 1.00 95.69 95 TYR A O 1
ATOM 802 N N . ALA A 1 96 ? 1.778 -6.285 -18.808 1.00 94.81 96 ALA A N 1
ATOM 803 C CA . ALA A 1 96 ? 1.671 -7.570 -19.496 1.00 94.81 96 ALA A CA 1
ATOM 804 C C . ALA A 1 96 ? 0.598 -7.570 -20.605 1.00 94.81 96 ALA A C 1
ATOM 806 O O . ALA A 1 96 ? 0.184 -8.631 -21.060 1.00 94.81 96 ALA A O 1
ATOM 807 N N . GLU A 1 97 ? 0.136 -6.387 -21.032 1.00 94.62 97 GLU A N 1
ATOM 808 C CA . GLU A 1 97 ? -0.924 -6.206 -22.039 1.00 94.62 97 GLU A CA 1
ATOM 809 C C . GLU A 1 97 ? -2.298 -6.770 -21.623 1.00 94.62 97 GLU A C 1
ATOM 811 O O . GLU A 1 97 ? -3.202 -6.922 -22.447 1.00 94.62 97 GLU A O 1
ATOM 816 N N . GLU A 1 98 ? -2.493 -7.013 -20.326 1.00 94.19 98 GLU A N 1
ATOM 817 C CA . GLU A 1 98 ? -3.782 -7.365 -19.741 1.00 94.19 98 GLU A CA 1
ATOM 818 C C . GLU A 1 98 ? -4.496 -6.139 -19.157 1.00 94.19 98 GLU A C 1
ATOM 820 O O . GLU A 1 98 ? -3.911 -5.082 -18.929 1.00 94.19 98 GLU A O 1
ATOM 825 N N . GLN A 1 99 ? -5.793 -6.275 -18.874 1.00 94.50 99 GLN A N 1
ATOM 826 C CA . GLN A 1 99 ? -6.568 -5.204 -18.255 1.00 94.50 99 GLN A CA 1
ATOM 827 C C . GLN A 1 99 ? -6.448 -5.244 -16.723 1.00 94.50 99 GLN A C 1
ATOM 829 O O . GLN A 1 99 ? -6.975 -6.152 -16.074 1.00 94.50 99 GLN A O 1
ATOM 834 N N . GLY A 1 100 ? -5.813 -4.224 -16.139 1.00 94.56 100 GLY A N 1
ATOM 835 C CA . GLY A 1 100 ? -5.797 -3.999 -14.695 1.00 94.56 100 GLY A CA 1
ATOM 836 C C . GLY A 1 100 ? -7.132 -3.489 -14.134 1.00 94.56 100 GLY A C 1
ATOM 837 O O . GLY A 1 100 ? -8.073 -3.149 -14.857 1.00 94.56 100 GLY A O 1
ATOM 838 N N . LEU A 1 101 ? -7.222 -3.404 -12.802 1.00 94.81 101 LEU A N 1
ATOM 839 C CA . LEU A 1 101 ? -8.432 -2.930 -12.107 1.00 94.81 101 LEU A CA 1
ATOM 840 C C . LEU A 1 101 ? -8.740 -1.448 -12.357 1.00 94.81 101 LEU A C 1
ATOM 842 O O . LEU A 1 101 ? -9.891 -1.026 -12.243 1.00 94.81 101 LEU A O 1
ATOM 846 N N . LEU A 1 102 ? -7.713 -0.650 -12.642 1.00 94.62 102 LEU A N 1
ATOM 847 C CA . LEU A 1 102 ? -7.813 0.788 -12.846 1.00 94.62 102 LEU A CA 1
ATOM 848 C C . LEU A 1 102 ? -7.123 1.153 -14.152 1.00 94.62 102 LEU A C 1
ATOM 850 O O . LEU A 1 102 ? -6.074 0.612 -14.478 1.00 94.62 102 LEU A O 1
ATOM 854 N N . LYS A 1 103 ? -7.675 2.131 -14.872 1.00 94.00 103 LYS A N 1
ATOM 855 C CA . LYS A 1 103 ? -7.009 2.683 -16.051 1.00 94.00 103 LYS A CA 1
ATOM 856 C C . LYS A 1 103 ? -5.744 3.425 -15.617 1.00 94.00 103 LYS A C 1
ATOM 858 O O . LYS A 1 103 ? -5.835 4.413 -14.887 1.00 94.00 103 LYS A O 1
ATOM 863 N N . VAL A 1 104 ? -4.590 2.982 -16.107 1.00 93.88 104 VAL A N 1
ATOM 864 C CA . VAL A 1 104 ? -3.283 3.585 -15.816 1.00 93.88 104 VAL A CA 1
ATOM 865 C C . VAL A 1 104 ? -2.631 4.165 -17.070 1.00 93.88 104 VAL A C 1
ATOM 867 O O . VAL A 1 104 ? -2.976 3.814 -18.198 1.00 93.88 104 VAL A O 1
ATOM 870 N N . VAL A 1 105 ? -1.687 5.082 -16.863 1.00 94.75 105 VAL A N 1
ATOM 871 C CA . VAL A 1 105 ? -0.755 5.540 -17.899 1.00 94.75 105 VAL A CA 1
ATOM 872 C C . VAL A 1 105 ? 0.555 4.799 -17.677 1.00 94.75 105 VAL A C 1
ATOM 874 O O . VAL A 1 105 ? 1.114 4.855 -16.582 1.00 94.75 105 VAL A O 1
ATOM 877 N N . LEU A 1 106 ? 1.020 4.087 -18.701 1.00 93.44 106 LEU A N 1
ATOM 878 C CA . LEU A 1 106 ? 2.275 3.346 -18.635 1.00 93.44 106 LEU A CA 1
ATOM 879 C C . LEU A 1 106 ? 3.456 4.288 -18.852 1.00 93.44 106 LEU A C 1
ATOM 881 O O . LEU A 1 106 ? 3.406 5.173 -19.708 1.00 93.44 106 LEU A O 1
ATOM 885 N N . ILE A 1 107 ? 4.508 4.075 -18.070 1.00 88.50 107 ILE A N 1
ATOM 886 C CA . ILE A 1 107 ? 5.773 4.790 -18.199 1.00 88.50 107 ILE A CA 1
ATOM 887 C C . ILE A 1 107 ? 6.612 4.012 -19.218 1.00 88.50 107 ILE A C 1
ATOM 889 O O . ILE A 1 107 ? 6.686 2.785 -19.139 1.00 88.50 107 ILE A O 1
ATOM 893 N N . ARG A 1 108 ? 7.177 4.716 -20.199 1.00 74.69 108 ARG A N 1
ATOM 894 C CA . ARG A 1 108 ? 8.029 4.175 -21.263 1.00 74.69 108 ARG A CA 1
ATOM 895 C C . ARG A 1 108 ? 9.287 5.013 -21.386 1.00 74.69 108 ARG A C 1
ATOM 897 O O . ARG A 1 108 ? 9.177 6.233 -21.127 1.00 74.69 108 ARG A O 1
#